Protein AF-A0AAN5AK97-F1 (afdb_monomer_lite)

Organism: NCBI:txid981

pLDDT: mean 86.02, std 13.03, range [33.41, 97.44]

InterPro domains:
  IPR009057 Homedomain-like superfamily [SSF46689] (66-114)
  IPR018060 AraC-like, DNA binding HTH domain [PS01124] (68-132)

Sequence (132 aa):
MPGDIIPTVWEREFIIQNIKSIYQEANENDGFSDAIISGALASVLNVMARSIEKKYVDSANDREEKFWEILRYINGHLHDNDQLKLTLIADLFGISKTYFSEYFKKHTGLTLAENTMRAKLRIVQMNAIHTD

Secondary structure (DSSP, 8-state):
-TT-----HHHHHHHHHHHHHHHHHHHH--TTHHHHHHHHHHHHHHHHHHHHHHHHHHT-SHHHHHHHHHHHHHHHTTT-TTTT-HHHHHHHTT--HHHHHHHHHHHHSS-HHHHHHHHHHHHHHHHHHT--

Foldseek 3Di:
DVVDLQPDPVLVVLLVVLVVLLVVLVVVVDPCSVVSNVVSVVVNVVSSVVSNVVVVVVVVVVLVVLLVVLVVQLLVCLPPVVSLDLVNSCVVSVHDSVCCQVSVCVVPVDGSVVVSVVSVVVVVVVVVVVPD

Radius of gyration: 19.75 Å; chains: 1; bounding box: 49×24×42 Å

Structure (mmCIF, N/CA/C/O backbone):
data_AF-A0AAN5AK97-F1
#
_entry.id   AF-A0AAN5AK97-F1
#
loop_
_atom_site.group_PDB
_atom_site.id
_atom_site.type_symbol
_atom_site.label_atom_id
_atom_site.label_alt_id
_atom_site.label_comp_id
_atom_site.label_asym_id
_atom_site.label_entity_id
_atom_site.label_seq_id
_atom_site.pdbx_PDB_ins_code
_atom_site.Cartn_x
_atom_site.Cartn_y
_atom_site.Cartn_z
_atom_site.occupancy
_atom_site.B_iso_or_equiv
_atom_site.auth_seq_id
_atom_site.auth_comp_id
_atom_site.auth_asym_id
_atom_site.auth_atom_id
_atom_site.pdbx_PDB_model_num
ATOM 1 N N . MET A 1 1 ? 4.849 5.966 6.880 1.00 33.41 1 MET A N 1
ATOM 2 C CA . MET A 1 1 ? 3.414 6.286 6.641 1.00 33.41 1 MET A CA 1
ATOM 3 C C . MET A 1 1 ? 2.569 5.026 6.832 1.00 33.41 1 MET A C 1
ATOM 5 O O . MET A 1 1 ? 3.142 3.945 6.753 1.00 33.41 1 MET A O 1
ATOM 9 N N . PRO A 1 2 ? 1.248 5.106 7.078 1.00 37.44 2 PRO A N 1
ATOM 10 C CA . PRO A 1 2 ? 0.387 3.921 7.048 1.00 37.44 2 PRO A CA 1
ATOM 11 C C . PRO A 1 2 ? 0.537 3.212 5.691 1.00 37.44 2 PRO A C 1
ATOM 13 O O . PRO A 1 2 ? 0.308 3.832 4.657 1.00 37.44 2 PRO A O 1
ATOM 16 N N . GLY A 1 3 ? 0.987 1.953 5.691 1.00 53.03 3 GLY A N 1
ATOM 17 C CA . GLY A 1 3 ? 1.240 1.164 4.473 1.00 53.03 3 GLY A CA 1
ATOM 18 C C . GLY A 1 3 ? 2.697 1.135 3.995 1.00 53.03 3 GLY A C 1
ATOM 19 O O . GLY A 1 3 ? 2.991 0.461 3.018 1.00 53.03 3 GLY A O 1
ATOM 20 N N . ASP A 1 4 ? 3.616 1.811 4.686 1.00 67.38 4 ASP A N 1
ATOM 21 C CA . ASP A 1 4 ? 5.051 1.730 4.393 1.00 67.38 4 ASP A CA 1
ATOM 22 C C . ASP A 1 4 ? 5.577 0.338 4.773 1.00 67.38 4 ASP A C 1
ATOM 24 O O . ASP A 1 4 ? 5.453 -0.09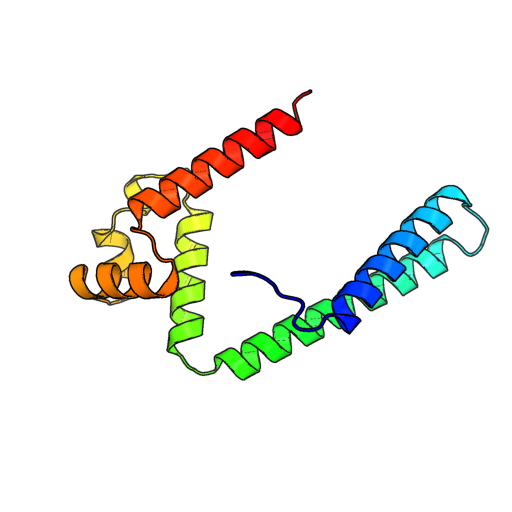0 5.924 1.00 67.38 4 ASP A O 1
ATOM 28 N N . ILE A 1 5 ? 6.076 -0.399 3.781 1.00 68.88 5 ILE A N 1
ATOM 29 C CA . ILE A 1 5 ? 6.598 -1.763 3.943 1.00 68.88 5 ILE A CA 1
ATOM 30 C C . ILE A 1 5 ? 8.105 -1.730 4.208 1.00 68.88 5 ILE A C 1
ATOM 32 O O . ILE A 1 5 ? 8.644 -2.715 4.682 1.00 68.88 5 ILE A O 1
ATOM 36 N N . ILE A 1 6 ? 8.780 -0.603 3.954 1.00 79.06 6 ILE A N 1
ATOM 37 C CA . ILE A 1 6 ? 10.236 -0.474 4.051 1.00 79.06 6 ILE A CA 1
ATOM 38 C C . ILE A 1 6 ? 10.577 0.241 5.371 1.00 79.06 6 ILE A C 1
ATOM 40 O O . ILE A 1 6 ? 10.438 1.466 5.455 1.00 79.06 6 ILE A O 1
ATOM 44 N N . PRO A 1 7 ? 10.996 -0.487 6.422 1.00 71.94 7 PRO A N 1
ATOM 45 C CA . PRO A 1 7 ? 11.065 0.061 7.773 1.00 71.94 7 PRO A CA 1
ATOM 46 C C . PRO A 1 7 ? 12.271 0.976 8.003 1.00 71.94 7 PRO A C 1
ATOM 48 O O . PRO A 1 7 ? 12.247 1.778 8.935 1.00 71.94 7 PRO A O 1
ATOM 51 N N . THR A 1 8 ? 13.329 0.874 7.191 1.00 83.62 8 THR A N 1
ATOM 52 C CA . THR A 1 8 ? 14.577 1.613 7.427 1.00 83.62 8 THR A CA 1
ATOM 53 C C . THR A 1 8 ? 14.955 2.554 6.284 1.00 83.62 8 THR A C 1
ATOM 55 O O . THR A 1 8 ? 14.702 2.293 5.108 1.00 83.62 8 THR A O 1
ATOM 58 N N . VAL A 1 9 ? 15.621 3.661 6.640 1.00 85.62 9 VAL A N 1
ATOM 59 C CA . VAL A 1 9 ? 16.195 4.615 5.672 1.00 85.62 9 VAL A CA 1
ATOM 60 C C . VAL A 1 9 ? 17.222 3.921 4.775 1.00 85.62 9 VAL A C 1
ATOM 62 O O . VAL A 1 9 ? 17.268 4.187 3.580 1.00 85.62 9 VAL A O 1
ATOM 65 N N . TRP A 1 10 ? 17.996 2.989 5.337 1.00 87.69 10 TRP A N 1
ATOM 66 C CA . TRP A 1 10 ? 18.988 2.224 4.588 1.00 87.69 10 TRP A CA 1
ATOM 67 C C . TRP A 1 10 ? 18.351 1.309 3.533 1.00 87.69 10 TRP A C 1
ATOM 69 O O . TRP A 1 10 ? 18.780 1.333 2.385 1.00 87.69 10 TRP A O 1
ATOM 79 N N . GLU A 1 11 ? 17.295 0.558 3.870 1.00 88.75 11 GLU A N 1
ATOM 80 C CA . GLU A 1 11 ? 16.594 -0.287 2.886 1.00 88.75 11 GLU A CA 1
ATOM 81 C C . GLU A 1 11 ? 15.937 0.551 1.786 1.00 88.75 11 GLU A C 1
ATOM 83 O O . GLU A 1 11 ? 15.938 0.158 0.621 1.00 88.75 11 GLU A O 1
ATOM 88 N N . ARG A 1 12 ? 15.418 1.733 2.136 1.00 90.88 12 ARG A N 1
ATOM 89 C CA . ARG A 1 12 ? 14.854 2.668 1.158 1.00 90.88 12 ARG A CA 1
ATOM 90 C C . ARG A 1 12 ? 15.916 3.166 0.187 1.00 90.88 12 ARG A C 1
ATOM 92 O O . ARG A 1 12 ? 15.687 3.133 -1.019 1.00 90.88 12 ARG A O 1
ATOM 99 N N . GLU A 1 13 ? 17.061 3.600 0.704 1.00 93.25 13 GLU A N 1
ATOM 100 C CA . GLU A 1 13 ? 18.172 4.055 -0.130 1.00 93.25 13 GLU A CA 1
ATOM 101 C C . GLU A 1 13 ? 18.681 2.919 -1.021 1.00 93.25 13 GLU A C 1
ATOM 103 O O . GLU A 1 13 ? 18.857 3.108 -2.220 1.00 93.25 13 GLU A O 1
ATOM 108 N N . PHE A 1 14 ? 18.813 1.708 -0.475 1.00 93.81 14 PHE A N 1
ATOM 109 C CA . PHE A 1 14 ? 19.199 0.527 -1.240 1.00 93.81 14 PHE A CA 1
ATOM 110 C C . PHE A 1 14 ? 18.251 0.264 -2.419 1.00 93.81 14 PHE A C 1
ATOM 112 O O . PHE A 1 14 ? 18.709 0.076 -3.546 1.00 93.81 14 PHE A O 1
ATOM 119 N N . ILE A 1 15 ? 16.934 0.292 -2.189 1.00 95.06 15 ILE A N 1
ATOM 120 C CA . ILE A 1 15 ? 15.936 0.095 -3.250 1.00 95.06 15 ILE A CA 1
ATOM 121 C C . ILE A 1 15 ? 16.038 1.201 -4.306 1.00 95.06 15 ILE A C 1
ATOM 123 O O . ILE A 1 15 ? 16.049 0.902 -5.498 1.00 95.06 15 ILE A O 1
ATOM 127 N N . ILE A 1 16 ? 16.174 2.463 -3.889 1.00 95.12 16 ILE A N 1
ATOM 128 C CA . ILE A 1 16 ? 16.333 3.597 -4.811 1.00 95.12 16 ILE A CA 1
ATOM 129 C C . ILE A 1 16 ? 17.574 3.417 -5.692 1.00 95.12 16 ILE A C 1
ATOM 131 O O . ILE A 1 16 ? 17.496 3.631 -6.901 1.00 95.12 16 ILE A O 1
ATOM 135 N N . GLN A 1 17 ? 18.706 3.011 -5.117 1.00 96.00 17 GLN A N 1
ATOM 136 C CA . GLN A 1 17 ? 19.943 2.810 -5.874 1.00 96.00 17 GLN A CA 1
ATOM 137 C C . GLN A 1 17 ? 19.831 1.645 -6.865 1.00 96.00 17 GLN A C 1
ATOM 139 O O . GLN A 1 17 ? 20.263 1.776 -8.007 1.00 96.00 17 GLN A O 1
ATOM 144 N N . ASN A 1 18 ? 19.175 0.545 -6.484 1.00 97.44 18 ASN A N 1
ATOM 145 C CA . ASN A 1 18 ? 18.928 -0.570 -7.404 1.00 97.44 18 ASN A CA 1
ATOM 146 C C . ASN A 1 18 ? 17.991 -0.169 -8.552 1.00 97.44 18 ASN A C 1
ATOM 148 O O . ASN A 1 18 ? 18.254 -0.519 -9.696 1.00 97.44 18 ASN A O 1
ATOM 152 N N . ILE A 1 19 ? 16.940 0.614 -8.285 1.00 96.31 19 ILE A N 1
ATOM 153 C CA . ILE A 1 19 ? 16.050 1.131 -9.340 1.00 96.31 19 ILE A CA 1
ATOM 154 C C . ILE A 1 19 ? 16.815 2.051 -10.301 1.00 96.31 19 ILE A C 1
ATOM 156 O O . ILE A 1 19 ? 16.634 1.959 -11.514 1.00 96.31 19 ILE A O 1
ATOM 160 N N . LYS A 1 20 ? 17.696 2.917 -9.782 1.00 96.38 20 LYS A N 1
ATOM 161 C CA . LYS A 1 20 ? 18.562 3.764 -10.619 1.00 96.38 20 LYS A CA 1
ATOM 162 C C . LYS A 1 20 ? 19.498 2.931 -11.489 1.00 96.38 20 LYS A C 1
ATOM 164 O O . LYS A 1 20 ? 19.625 3.236 -12.669 1.00 96.38 20 LYS A O 1
ATOM 169 N N . SER A 1 21 ? 20.101 1.884 -10.929 1.00 95.56 21 SER A N 1
ATOM 170 C CA . SER A 1 21 ? 20.962 0.965 -11.678 1.00 95.56 21 SER A CA 1
ATOM 171 C C . SER A 1 21 ? 20.184 0.252 -12.786 1.00 95.56 21 SER A C 1
ATOM 173 O O . SER A 1 21 ? 20.622 0.284 -13.927 1.00 95.56 21 SER A O 1
ATOM 175 N N . ILE A 1 22 ? 18.979 -0.263 -12.506 1.00 97.25 22 ILE A N 1
ATOM 176 C CA . ILE A 1 22 ? 18.100 -0.859 -13.531 1.00 97.25 22 ILE A CA 1
ATOM 177 C C . ILE A 1 22 ? 17.823 0.132 -14.667 1.00 97.25 22 ILE A C 1
ATOM 179 O O . ILE A 1 22 ? 17.893 -0.229 -15.838 1.00 97.25 22 ILE A O 1
ATOM 183 N N . TYR A 1 23 ? 17.520 1.387 -14.331 1.00 96.25 23 TYR A N 1
ATOM 184 C CA . TYR A 1 23 ? 17.264 2.425 -15.328 1.00 96.25 23 TYR A CA 1
ATOM 185 C C . TYR A 1 23 ? 18.507 2.767 -16.164 1.00 96.25 23 TYR A C 1
ATOM 187 O O . TYR A 1 23 ? 18.388 3.016 -17.361 1.00 96.25 23 TYR A O 1
ATOM 195 N N . GLN A 1 24 ? 19.693 2.806 -15.556 1.00 95.62 24 GLN A N 1
ATOM 196 C CA . GLN A 1 24 ? 20.945 3.063 -16.273 1.00 95.62 24 GLN A CA 1
ATOM 197 C C . GLN A 1 24 ? 21.278 1.921 -17.236 1.00 95.62 24 GLN A C 1
ATOM 199 O O . GLN A 1 24 ? 21.496 2.178 -18.415 1.00 95.62 24 GLN A O 1
ATOM 204 N N . GLU A 1 25 ? 21.206 0.677 -16.770 1.00 95.62 25 GLU A N 1
ATOM 205 C CA . GLU A 1 25 ? 21.476 -0.513 -17.585 1.00 95.62 25 GLU A CA 1
ATOM 206 C C . GLU A 1 25 ? 20.500 -0.665 -18.749 1.00 95.62 25 GLU A C 1
ATOM 208 O O . GLU A 1 25 ? 20.899 -0.997 -19.861 1.00 95.62 25 GLU A O 1
ATOM 213 N N . ALA A 1 26 ? 19.222 -0.342 -18.534 1.00 92.44 26 ALA A N 1
ATOM 214 C CA . ALA A 1 26 ? 18.231 -0.338 -19.605 1.00 92.44 26 ALA A CA 1
ATOM 215 C C . ALA A 1 26 ? 18.551 0.683 -20.718 1.00 92.44 26 ALA A C 1
ATOM 217 O O . ALA A 1 26 ? 18.075 0.522 -21.840 1.00 92.44 26 ALA A O 1
ATOM 218 N N . ASN A 1 27 ? 19.334 1.728 -20.416 1.00 92.12 27 ASN A N 1
ATOM 219 C CA . ASN A 1 27 ? 19.779 2.722 -21.393 1.00 92.12 27 ASN A CA 1
ATOM 220 C C . ASN A 1 27 ? 21.140 2.384 -22.024 1.00 92.12 27 ASN A C 1
ATOM 222 O O . ASN A 1 27 ? 21.343 2.727 -23.188 1.00 92.12 27 ASN A O 1
ATOM 226 N N . GLU A 1 28 ? 22.067 1.755 -21.291 1.00 91.50 28 GLU A N 1
ATOM 227 C CA . GLU A 1 28 ? 23.355 1.311 -21.851 1.00 91.50 28 GLU A CA 1
ATOM 228 C C . GLU A 1 28 ? 23.181 0.114 -22.794 1.00 91.50 28 GLU A C 1
ATOM 230 O O . GLU A 1 28 ? 23.726 0.129 -23.900 1.00 91.50 28 GLU A O 1
ATOM 235 N N . ASN A 1 29 ? 22.354 -0.862 -22.397 1.00 84.38 29 ASN A N 1
ATOM 236 C CA . ASN A 1 29 ? 21.973 -2.035 -23.186 1.00 84.38 29 ASN A CA 1
ATOM 237 C C . ASN A 1 29 ? 23.182 -2.817 -23.738 1.00 84.38 29 ASN A C 1
ATOM 239 O O . ASN A 1 29 ? 23.256 -3.135 -24.932 1.00 84.38 29 ASN A O 1
ATOM 243 N N . ASP A 1 30 ? 24.150 -3.095 -22.865 1.00 91.81 30 ASP A N 1
ATOM 244 C CA . ASP A 1 30 ? 25.335 -3.879 -23.190 1.00 91.81 30 ASP A CA 1
ATOM 245 C C . ASP A 1 30 ? 25.108 -5.392 -22.977 1.00 91.81 30 ASP A C 1
ATOM 247 O O . ASP A 1 30 ? 24.017 -5.852 -22.636 1.00 91.81 30 ASP A O 1
ATOM 251 N N . GLY A 1 31 ? 26.146 -6.205 -23.208 1.00 93.19 31 GLY A N 1
ATOM 252 C CA . GLY A 1 31 ? 26.048 -7.667 -23.091 1.00 93.19 31 GLY A CA 1
ATOM 253 C C . GLY A 1 31 ? 25.794 -8.199 -21.671 1.00 93.19 31 GLY A C 1
ATOM 254 O O . GLY A 1 31 ? 25.521 -9.390 -21.517 1.00 93.19 31 GLY A O 1
ATOM 255 N N . PHE A 1 32 ? 25.895 -7.356 -20.644 1.00 95.31 32 PHE A N 1
ATOM 256 C CA . PHE A 1 32 ? 25.689 -7.696 -19.238 1.00 95.31 32 PHE A CA 1
ATOM 257 C C . PHE A 1 32 ? 24.459 -7.019 -18.626 1.00 95.31 32 PHE A C 1
ATOM 259 O O . PHE A 1 32 ? 24.011 -7.474 -17.569 1.00 95.31 32 PHE A O 1
ATOM 266 N N . SER A 1 33 ? 23.880 -6.005 -19.276 1.00 94.81 33 SER A N 1
ATOM 267 C CA . SER A 1 33 ? 22.742 -5.240 -18.755 1.00 94.81 33 SER A CA 1
ATOM 268 C C . SER A 1 33 ? 21.582 -6.122 -18.278 1.00 94.81 33 SER A C 1
ATOM 270 O O . SER A 1 33 ? 21.091 -5.930 -17.167 1.00 94.81 33 SER A O 1
ATOM 272 N N . ASP A 1 34 ? 21.204 -7.170 -19.018 1.00 95.06 34 ASP A N 1
ATOM 273 C CA . ASP A 1 34 ? 20.141 -8.102 -18.598 1.00 95.06 34 ASP A CA 1
ATOM 274 C C . ASP A 1 34 ? 20.453 -8.818 -17.272 1.00 95.06 34 ASP A C 1
ATOM 276 O O . ASP A 1 34 ? 19.577 -8.996 -16.413 1.00 95.06 34 ASP A O 1
ATOM 280 N N . ALA A 1 35 ? 21.709 -9.225 -17.076 1.00 96.62 35 ALA A N 1
ATOM 281 C CA . ALA A 1 35 ? 22.149 -9.890 -15.854 1.00 96.62 35 ALA A CA 1
ATOM 282 C C . ALA A 1 35 ? 22.169 -8.915 -14.667 1.00 96.62 35 ALA A C 1
ATOM 284 O O . ALA A 1 35 ? 21.762 -9.281 -13.560 1.00 96.62 35 ALA A O 1
ATOM 285 N N . ILE A 1 36 ? 22.591 -7.669 -14.900 1.00 96.75 36 ILE A N 1
ATOM 286 C CA . ILE A 1 36 ? 22.635 -6.620 -13.876 1.00 96.75 36 ILE A CA 1
ATOM 287 C C . ILE A 1 36 ? 21.213 -6.220 -13.467 1.00 96.75 36 ILE A C 1
ATOM 289 O O . ILE A 1 36 ? 20.905 -6.207 -12.273 1.00 96.75 36 ILE A O 1
ATOM 293 N N . ILE A 1 37 ? 20.316 -6.001 -14.435 1.00 97.31 37 ILE A N 1
ATOM 294 C CA . ILE A 1 37 ? 18.893 -5.719 -14.193 1.00 97.31 37 ILE A CA 1
ATOM 295 C C . ILE A 1 37 ? 18.261 -6.846 -13.374 1.00 97.31 37 ILE A C 1
ATOM 297 O O . ILE A 1 37 ? 17.601 -6.587 -12.365 1.00 97.31 37 ILE A O 1
ATOM 301 N N . SER A 1 38 ? 18.498 -8.100 -13.764 1.00 95.81 38 SER A N 1
ATOM 302 C CA . SER A 1 38 ? 17.959 -9.267 -13.060 1.00 95.81 38 SER A CA 1
ATOM 303 C C . SER A 1 38 ? 18.464 -9.354 -11.615 1.00 95.81 38 SER A C 1
ATOM 305 O O . SER A 1 38 ? 17.680 -9.603 -10.697 1.00 95.81 38 SER A O 1
ATOM 307 N N . GLY A 1 39 ? 19.758 -9.108 -11.386 1.00 97.00 39 GLY A N 1
ATOM 308 C CA . GLY A 1 39 ? 20.357 -9.107 -10.049 1.00 97.00 39 GLY A CA 1
ATOM 309 C C . GLY A 1 39 ? 19.849 -7.971 -9.156 1.00 97.00 39 GLY A C 1
ATOM 310 O O . GLY A 1 39 ? 19.529 -8.194 -7.982 1.00 97.00 39 GLY A O 1
ATOM 311 N N . ALA A 1 40 ? 19.713 -6.767 -9.713 1.00 97.00 40 ALA A N 1
ATOM 312 C CA . ALA A 1 40 ? 19.155 -5.614 -9.013 1.00 97.00 40 ALA A CA 1
ATOM 313 C C . ALA A 1 40 ? 17.677 -5.841 -8.650 1.00 97.00 40 ALA A C 1
ATOM 315 O O . ALA A 1 40 ? 17.267 -5.604 -7.510 1.00 97.00 40 ALA A O 1
ATOM 316 N N . LEU A 1 41 ? 16.884 -6.392 -9.575 1.00 96.75 41 LEU A N 1
ATOM 317 C CA . LEU A 1 41 ? 15.483 -6.737 -9.334 1.00 96.75 41 LEU A CA 1
ATOM 318 C C . LEU A 1 41 ? 15.341 -7.802 -8.239 1.00 96.75 41 LEU A C 1
ATOM 320 O O . LEU A 1 41 ? 14.557 -7.624 -7.306 1.00 96.75 41 LEU A O 1
ATOM 324 N N . ALA A 1 42 ? 16.127 -8.879 -8.310 1.00 97.00 42 ALA A N 1
ATOM 325 C CA . ALA A 1 42 ? 16.133 -9.921 -7.286 1.00 97.00 42 ALA A CA 1
ATOM 326 C C . ALA A 1 42 ? 16.496 -9.353 -5.904 1.00 97.00 42 ALA A C 1
ATOM 328 O O . ALA A 1 42 ? 15.877 -9.701 -4.898 1.00 97.00 42 ALA A O 1
ATOM 329 N N . SER A 1 43 ? 17.457 -8.429 -5.850 1.00 96.50 43 SER A N 1
ATOM 330 C CA . SER A 1 43 ? 17.862 -7.763 -4.611 1.00 96.50 43 SER A CA 1
ATOM 331 C C . SER A 1 43 ? 16.731 -6.923 -4.010 1.00 96.50 43 SER A C 1
ATOM 333 O O . SER A 1 43 ? 16.469 -7.017 -2.809 1.00 96.50 43 SER A O 1
ATOM 335 N N . VAL A 1 44 ? 16.012 -6.152 -4.834 1.00 95.25 44 VAL A N 1
ATOM 336 C CA . VAL A 1 44 ? 14.836 -5.378 -4.402 1.00 95.25 44 VAL A CA 1
ATOM 337 C C . VAL A 1 44 ? 13.733 -6.301 -3.881 1.00 95.25 44 VAL A C 1
ATOM 339 O O . VAL A 1 44 ? 13.202 -6.062 -2.795 1.00 95.25 44 VAL A O 1
ATOM 342 N N . LEU A 1 45 ? 13.424 -7.382 -4.603 1.00 93.75 45 LEU A N 1
ATOM 343 C CA . LEU A 1 45 ? 12.415 -8.364 -4.194 1.00 93.75 45 LEU A CA 1
ATOM 344 C C . LEU A 1 45 ? 12.759 -9.016 -2.848 1.00 93.75 45 LEU A C 1
ATOM 346 O O . LEU A 1 45 ? 11.896 -9.091 -1.976 1.00 93.75 45 LEU A O 1
ATOM 350 N N . ASN A 1 46 ? 14.015 -9.415 -2.643 1.00 94.19 46 ASN A N 1
ATOM 351 C CA . ASN A 1 46 ? 14.467 -10.028 -1.392 1.00 94.19 46 ASN A CA 1
ATOM 352 C C . ASN A 1 46 ? 14.382 -9.066 -0.200 1.00 94.19 46 ASN A C 1
ATOM 354 O O . ASN A 1 46 ? 13.957 -9.465 0.886 1.00 94.19 46 ASN A O 1
ATOM 358 N N . VAL A 1 47 ? 14.753 -7.793 -0.386 1.00 92.44 47 VAL A N 1
ATOM 359 C CA . VAL A 1 47 ? 14.610 -6.780 0.671 1.00 92.44 47 VAL A CA 1
ATOM 360 C C . VAL A 1 47 ? 13.139 -6.577 1.014 1.00 92.44 47 VAL A C 1
ATOM 362 O O . VAL A 1 47 ? 12.791 -6.611 2.191 1.00 92.44 47 VAL A O 1
ATOM 365 N N . MET A 1 48 ? 12.266 -6.444 0.011 1.00 88.75 48 MET A N 1
ATOM 366 C CA . MET A 1 48 ? 10.828 -6.307 0.250 1.00 88.75 48 MET A CA 1
ATOM 367 C C . MET A 1 48 ? 10.247 -7.527 0.968 1.00 88.75 48 MET A C 1
ATOM 369 O O . MET A 1 48 ? 9.527 -7.349 1.946 1.00 88.75 48 MET A O 1
ATOM 373 N N . ALA A 1 49 ? 10.585 -8.746 0.540 1.00 87.44 49 ALA A N 1
ATOM 374 C CA . ALA A 1 49 ? 10.136 -9.976 1.190 1.00 87.44 49 ALA A CA 1
ATOM 375 C C . ALA A 1 49 ? 10.531 -10.001 2.675 1.00 87.44 49 ALA A C 1
ATOM 377 O O . ALA A 1 49 ? 9.672 -10.176 3.537 1.00 87.44 49 ALA A O 1
ATOM 378 N N . ARG A 1 50 ? 11.797 -9.697 2.989 1.00 87.62 50 ARG A N 1
ATOM 379 C CA . ARG A 1 50 ? 12.286 -9.607 4.372 1.00 87.62 50 ARG A CA 1
ATOM 380 C C . ARG A 1 50 ? 11.548 -8.544 5.183 1.00 87.62 50 ARG A C 1
ATOM 382 O O . ARG A 1 50 ? 11.218 -8.771 6.346 1.00 87.62 50 ARG A O 1
ATOM 389 N N . SER A 1 51 ? 11.312 -7.367 4.605 1.00 84.38 51 SER A N 1
ATOM 390 C CA . SER A 1 51 ? 10.610 -6.293 5.307 1.00 84.38 51 SER A CA 1
ATOM 391 C C . SER A 1 51 ? 9.140 -6.643 5.569 1.00 84.38 51 SER A C 1
ATOM 393 O O . SER A 1 51 ? 8.612 -6.315 6.632 1.00 84.38 51 SER A O 1
ATOM 395 N N . ILE A 1 52 ? 8.499 -7.359 4.639 1.00 79.81 52 ILE A N 1
ATOM 396 C CA . ILE A 1 52 ? 7.146 -7.897 4.798 1.00 79.81 52 ILE A CA 1
ATOM 397 C C . ILE A 1 52 ? 7.117 -8.941 5.917 1.00 79.81 52 ILE A C 1
ATOM 399 O O . ILE A 1 52 ? 6.321 -8.801 6.841 1.00 79.81 52 ILE A O 1
ATOM 403 N N . GLU A 1 53 ? 7.996 -9.944 5.879 1.00 80.06 53 GLU A N 1
ATOM 404 C CA . GLU A 1 53 ? 8.086 -10.986 6.911 1.00 80.06 53 GLU A CA 1
ATOM 405 C C . GLU A 1 53 ? 8.311 -10.393 8.300 1.00 80.06 53 GLU A C 1
ATOM 407 O O . GLU A 1 53 ? 7.598 -10.735 9.239 1.00 80.06 53 GLU A O 1
ATOM 412 N N . LYS A 1 54 ? 9.247 -9.446 8.428 1.00 74.56 54 LYS A N 1
ATOM 413 C CA . LYS A 1 54 ? 9.504 -8.760 9.697 1.00 74.56 54 LYS A CA 1
ATOM 414 C C . LYS A 1 54 ? 8.259 -8.042 10.207 1.00 74.56 54 LYS A C 1
ATOM 416 O O . LYS A 1 54 ? 7.938 -8.144 11.385 1.00 74.56 54 LYS A O 1
ATOM 421 N N . LYS A 1 55 ? 7.527 -7.369 9.316 1.00 68.38 55 LYS A N 1
ATOM 422 C CA . LYS A 1 55 ? 6.262 -6.734 9.674 1.00 68.38 55 LYS A CA 1
ATOM 423 C C . LYS A 1 55 ? 5.238 -7.767 10.137 1.00 68.38 55 LYS A C 1
ATOM 425 O O . LYS A 1 55 ? 4.610 -7.517 11.152 1.00 68.38 55 LYS A O 1
ATOM 430 N N . TYR A 1 56 ? 5.088 -8.914 9.474 1.00 65.00 56 TYR A N 1
ATOM 431 C CA . TYR A 1 56 ? 4.171 -9.977 9.917 1.00 65.00 56 TYR A CA 1
ATOM 432 C C . TYR A 1 56 ? 4.566 -10.578 11.274 1.00 65.00 56 TYR A C 1
ATOM 434 O O . TYR A 1 56 ? 3.698 -10.782 12.116 1.00 65.00 56 TYR A O 1
ATOM 442 N N . VAL A 1 57 ? 5.861 -10.797 11.524 1.00 63.25 57 VAL A N 1
ATOM 443 C CA . VAL A 1 57 ? 6.362 -11.286 12.821 1.00 63.25 57 VAL A CA 1
ATOM 444 C C . VAL A 1 57 ? 6.115 -10.259 13.935 1.00 63.25 57 VAL A C 1
ATOM 446 O O . VAL A 1 57 ? 5.660 -10.633 15.014 1.00 63.25 57 VAL A O 1
ATOM 449 N N . ASP A 1 58 ? 6.328 -8.967 13.668 1.00 57.56 58 ASP A N 1
ATOM 450 C CA . ASP A 1 58 ? 6.029 -7.882 14.615 1.00 57.56 58 ASP A CA 1
ATOM 451 C C . ASP A 1 58 ? 4.504 -7.653 14.783 1.00 57.56 58 ASP A C 1
ATOM 453 O O . ASP A 1 58 ? 4.050 -7.223 15.846 1.00 57.56 58 ASP A O 1
ATOM 457 N N . SER A 1 59 ? 3.697 -7.997 13.767 1.00 53.25 59 SER A N 1
ATOM 458 C CA . SER A 1 59 ? 2.223 -7.898 13.750 1.00 53.25 59 SER A CA 1
ATOM 459 C C . SER A 1 59 ? 1.512 -9.045 14.474 1.00 53.25 59 SER A C 1
ATOM 461 O O . SER A 1 59 ? 0.287 -9.016 14.556 1.00 53.25 59 SER A O 1
ATOM 463 N N . ALA A 1 60 ? 2.235 -10.003 15.072 1.00 51.47 60 ALA A N 1
ATOM 464 C CA . ALA A 1 60 ? 1.669 -11.063 15.923 1.00 51.47 60 ALA A CA 1
ATOM 465 C C . ALA A 1 60 ? 0.908 -10.535 17.167 1.00 51.47 60 ALA A C 1
ATOM 467 O O . ALA A 1 60 ? 0.433 -11.292 18.013 1.00 51.47 60 ALA A O 1
ATOM 468 N N . ASN A 1 61 ? 0.765 -9.216 17.291 1.00 55.38 61 ASN A N 1
ATOM 469 C CA . ASN A 1 61 ? -0.269 -8.563 18.070 1.00 55.38 61 ASN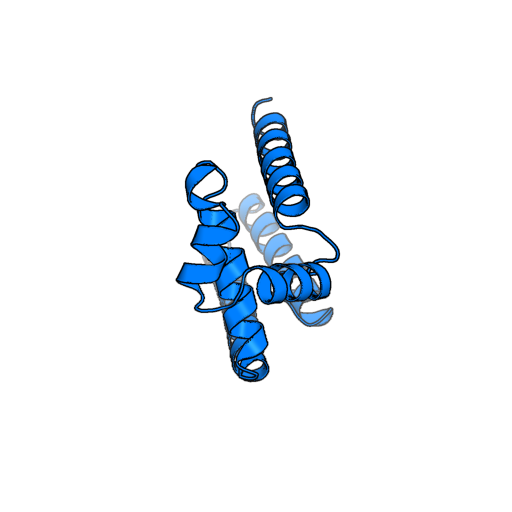 A CA 1
ATOM 470 C C . ASN A 1 61 ? -1.573 -8.559 17.240 1.00 55.38 61 ASN A C 1
ATOM 472 O O . ASN A 1 61 ? -1.874 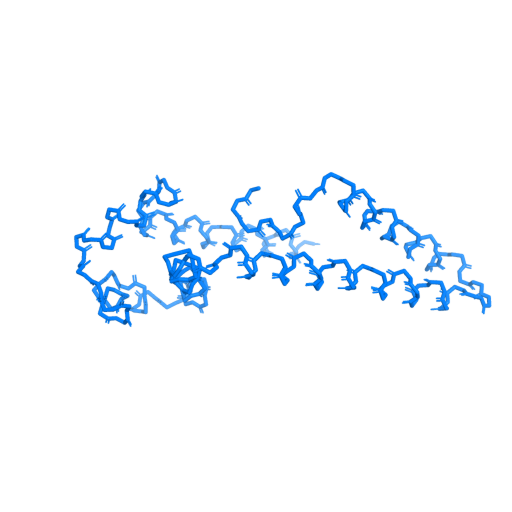-7.571 16.578 1.00 55.38 61 ASN A O 1
ATOM 476 N N . ASP A 1 62 ? -2.336 -9.655 17.312 1.00 62.25 62 ASP A N 1
ATOM 477 C CA . ASP A 1 62 ? -3.634 -10.014 16.674 1.00 62.25 62 ASP A CA 1
ATOM 478 C C . ASP A 1 62 ? -4.577 -8.845 16.261 1.00 62.25 62 ASP A C 1
ATOM 480 O O . ASP A 1 62 ? -5.338 -8.900 15.295 1.00 62.25 62 ASP A O 1
ATOM 484 N N . ARG A 1 63 ? -4.511 -7.714 16.973 1.00 64.94 63 ARG A N 1
ATOM 485 C CA . ARG A 1 63 ? -5.252 -6.484 16.658 1.00 64.94 63 ARG A CA 1
ATOM 486 C C . ARG A 1 63 ? -4.742 -5.731 15.428 1.00 64.94 63 ARG A C 1
ATOM 488 O O . ARG A 1 63 ? -5.562 -5.116 14.759 1.00 64.94 63 ARG A O 1
ATOM 495 N N . GLU A 1 64 ? -3.442 -5.698 15.144 1.00 69.94 64 GLU A N 1
ATOM 496 C CA . GLU A 1 64 ? -2.937 -5.007 13.946 1.00 69.94 64 GLU A CA 1
ATOM 497 C C . GLU A 1 64 ? -3.271 -5.788 12.679 1.00 69.94 64 GLU A C 1
ATOM 499 O O . GLU A 1 64 ? -3.735 -5.190 11.710 1.00 69.94 64 GLU A O 1
ATOM 504 N N . GLU A 1 65 ? -3.128 -7.114 12.704 1.00 73.06 65 GLU A N 1
ATOM 505 C CA . GLU A 1 65 ? -3.513 -7.993 11.597 1.00 73.06 65 GLU A CA 1
ATOM 506 C C . GLU A 1 65 ? -4.997 -7.828 11.245 1.00 73.06 65 GLU A C 1
ATOM 508 O O . GLU A 1 65 ? -5.332 -7.492 10.107 1.00 73.06 65 GLU A O 1
ATOM 513 N N . LYS A 1 66 ? -5.884 -7.891 12.247 1.00 78.69 66 LYS A N 1
ATOM 514 C CA . LYS A 1 66 ? -7.324 -7.668 12.050 1.00 78.69 66 LYS A CA 1
ATOM 515 C C . LYS A 1 66 ? -7.643 -6.286 11.467 1.00 78.69 66 LYS A C 1
ATOM 517 O O . LYS A 1 66 ? -8.555 -6.140 10.652 1.00 78.69 66 LYS A O 1
ATOM 522 N N . PHE A 1 67 ? -6.893 -5.251 11.849 1.00 85.12 67 PHE A N 1
ATOM 523 C CA . PHE A 1 67 ? -7.058 -3.920 11.263 1.00 85.12 67 PHE A CA 1
ATOM 524 C C . PHE A 1 67 ? -6.620 -3.868 9.792 1.00 85.12 67 PHE A C 1
ATOM 526 O O . PHE A 1 67 ? -7.286 -3.234 8.967 1.00 85.12 67 PHE A O 1
ATOM 533 N N . TRP A 1 68 ? -5.524 -4.547 9.445 1.00 84.00 68 TRP A N 1
ATOM 534 C CA . TRP A 1 68 ? -5.062 -4.659 8.063 1.00 84.00 68 TRP A CA 1
ATOM 535 C C . TRP A 1 68 ? -6.070 -5.386 7.177 1.00 84.00 68 TRP A C 1
ATOM 537 O O . TRP A 1 68 ? -6.314 -4.940 6.054 1.00 84.00 68 TRP A O 1
ATOM 547 N N . GLU A 1 69 ? -6.706 -6.442 7.679 1.00 86.19 69 GLU A N 1
ATOM 548 C CA . GLU A 1 69 ? -7.776 -7.137 6.962 1.00 86.19 69 GLU A CA 1
ATOM 549 C C . GLU A 1 69 ? -8.980 -6.225 6.698 1.00 86.19 69 GLU A C 1
ATOM 551 O O . GLU A 1 69 ? -9.480 -6.181 5.570 1.00 86.19 69 GLU A O 1
ATOM 556 N N . ILE A 1 70 ? -9.392 -5.427 7.692 1.00 90.94 70 ILE A N 1
ATOM 557 C CA . ILE A 1 70 ? -10.453 -4.418 7.536 1.00 90.94 70 ILE A CA 1
ATOM 558 C C . ILE A 1 70 ? -10.092 -3.423 6.425 1.00 90.94 70 ILE A C 1
ATOM 560 O O . ILE A 1 70 ? -10.903 -3.160 5.533 1.00 90.94 70 ILE A O 1
ATOM 564 N N . LEU A 1 71 ? -8.873 -2.875 6.442 1.00 90.19 71 LEU A N 1
ATOM 565 C CA . LEU A 1 71 ? -8.418 -1.937 5.411 1.00 90.19 71 LEU A CA 1
ATOM 566 C C . LEU A 1 71 ? -8.352 -2.583 4.024 1.00 90.19 71 LEU A C 1
ATOM 568 O O . LEU A 1 71 ? -8.739 -1.956 3.036 1.00 90.19 71 LEU A O 1
ATOM 572 N N . ARG A 1 72 ? -7.865 -3.824 3.935 1.00 88.81 72 ARG A N 1
ATOM 573 C CA . ARG A 1 72 ? -7.800 -4.578 2.679 1.00 88.81 72 ARG A CA 1
ATOM 574 C C . ARG A 1 72 ? -9.196 -4.793 2.104 1.00 88.81 72 ARG A C 1
ATOM 576 O O . ARG A 1 72 ? -9.394 -4.553 0.915 1.00 88.81 72 ARG A O 1
ATOM 583 N N . TYR A 1 73 ? -10.154 -5.180 2.943 1.00 93.25 73 TYR A N 1
ATOM 584 C CA . TYR A 1 73 ? -11.546 -5.348 2.543 1.00 93.25 73 TYR A CA 1
ATOM 585 C C . TYR A 1 73 ? -12.137 -4.042 1.997 1.00 93.25 73 TYR A C 1
ATOM 587 O O . TYR A 1 73 ? -12.669 -4.037 0.891 1.00 93.25 73 TYR A O 1
ATOM 595 N N . ILE A 1 74 ? -11.981 -2.922 2.712 1.00 92.75 74 ILE A N 1
ATOM 596 C CA . ILE A 1 74 ? -12.499 -1.613 2.274 1.00 92.75 74 ILE A CA 1
ATOM 597 C C . ILE A 1 74 ? -11.910 -1.214 0.916 1.00 92.75 74 ILE A C 1
ATOM 599 O O . ILE A 1 74 ? -12.653 -0.855 0.005 1.00 92.75 74 ILE A O 1
ATOM 603 N N . ASN A 1 75 ? -10.585 -1.308 0.762 1.00 89.00 75 ASN A N 1
ATOM 604 C CA . ASN A 1 75 ? -9.905 -0.932 -0.479 1.00 89.00 75 ASN A CA 1
ATOM 605 C C . ASN A 1 75 ? -10.314 -1.819 -1.667 1.00 89.00 75 ASN A C 1
ATOM 607 O O . ASN A 1 75 ? -10.441 -1.317 -2.781 1.00 89.00 75 ASN A O 1
ATOM 611 N N . GLY A 1 76 ? -10.560 -3.113 -1.433 1.00 90.94 76 GLY A N 1
ATOM 612 C CA . GLY A 1 76 ? -11.032 -4.045 -2.462 1.00 90.94 76 GLY A CA 1
ATOM 613 C C . GLY A 1 76 ? -12.471 -3.796 -2.927 1.00 90.94 76 GLY A C 1
ATOM 614 O O . GLY A 1 76 ? -12.833 -4.216 -4.021 1.00 90.94 76 GLY A O 1
ATOM 615 N N . HIS A 1 77 ? -13.273 -3.078 -2.137 1.00 94.00 77 HIS A N 1
ATOM 616 C CA . HIS A 1 77 ? -14.695 -2.846 -2.405 1.00 94.00 77 HIS A CA 1
ATOM 617 C C . HIS A 1 77 ? -15.036 -1.370 -2.643 1.00 94.00 77 HIS A C 1
ATOM 619 O O . HIS A 1 77 ? -16.202 -0.989 -2.588 1.00 94.00 77 HIS A O 1
ATOM 625 N N . LEU A 1 78 ? -14.051 -0.515 -2.955 1.00 92.12 78 LEU A N 1
ATOM 626 C CA . LEU A 1 78 ? -14.278 0.927 -3.140 1.00 92.12 78 LEU A CA 1
ATOM 627 C C . LEU A 1 78 ? -15.345 1.259 -4.196 1.00 92.12 78 LEU A C 1
ATOM 629 O O . LEU A 1 78 ? -15.968 2.310 -4.101 1.00 92.12 78 LEU A O 1
ATOM 633 N N . HIS A 1 79 ? -15.601 0.391 -5.173 1.00 89.62 79 HIS A N 1
ATOM 634 C CA . HIS A 1 79 ? -16.606 0.629 -6.215 1.00 89.62 79 HIS A CA 1
ATOM 635 C C . HIS A 1 79 ? -18.035 0.228 -5.821 1.00 89.62 79 HIS A C 1
ATOM 637 O O . HIS A 1 79 ? -18.978 0.661 -6.480 1.00 89.62 79 HIS A O 1
ATOM 643 N N . ASP A 1 80 ? -18.210 -0.528 -4.737 1.00 91.75 80 ASP A N 1
ATOM 644 C CA . ASP A 1 80 ? -19.504 -1.046 -4.298 1.00 91.75 80 ASP A CA 1
ATOM 645 C C . ASP A 1 80 ? -19.880 -0.457 -2.929 1.00 91.75 80 ASP A C 1
ATOM 647 O O . ASP A 1 80 ? -19.361 -0.842 -1.882 1.00 91.75 80 ASP A O 1
ATOM 651 N N . ASN A 1 81 ? -20.798 0.515 -2.925 1.00 88.12 81 ASN A N 1
ATOM 652 C CA . ASN A 1 81 ? -21.225 1.172 -1.686 1.00 88.12 81 ASN A CA 1
ATOM 653 C C . ASN A 1 81 ? -21.984 0.236 -0.737 1.00 88.12 81 ASN A C 1
ATOM 655 O O . ASN A 1 81 ? -21.968 0.475 0.472 1.00 88.12 81 ASN A O 1
ATOM 659 N N . ASP A 1 82 ? -22.646 -0.805 -1.248 1.00 92.31 82 ASP A N 1
ATOM 660 C CA . ASP A 1 82 ? -23.379 -1.744 -0.402 1.00 92.31 82 ASP A CA 1
ATOM 661 C C . ASP A 1 82 ? -22.414 -2.615 0.409 1.00 92.31 82 ASP A C 1
ATOM 663 O O . ASP A 1 82 ? -22.680 -2.893 1.582 1.00 92.31 82 ASP A O 1
ATOM 667 N N . GLN A 1 83 ? -21.247 -2.923 -0.164 1.00 93.44 83 GLN A N 1
ATOM 668 C CA . GLN A 1 83 ? -20.164 -3.657 0.499 1.00 93.44 83 GLN A CA 1
ATOM 669 C C . GLN A 1 83 ? -19.413 -2.822 1.545 1.00 93.44 83 GLN A C 1
ATOM 671 O O . GLN A 1 83 ? -18.705 -3.372 2.385 1.00 93.44 83 GLN A O 1
ATOM 676 N N . LEU A 1 84 ? -19.584 -1.496 1.538 1.00 93.12 84 LEU A N 1
ATOM 677 C CA . LEU A 1 84 ? -18.911 -0.570 2.457 1.00 93.12 84 LEU A CA 1
ATOM 678 C C . LEU A 1 84 ? -19.796 -0.101 3.614 1.00 93.12 84 LEU A C 1
ATOM 680 O O . LEU A 1 84 ? -19.409 0.781 4.387 1.00 93.12 84 LEU A O 1
ATOM 684 N N . LYS A 1 85 ? -20.996 -0.670 3.761 1.00 93.38 85 LYS A N 1
ATOM 685 C CA . LYS A 1 85 ? -21.873 -0.350 4.887 1.00 93.38 85 LYS A CA 1
ATOM 686 C C . LYS A 1 85 ? -21.194 -0.742 6.195 1.00 93.38 85 LYS A C 1
ATOM 688 O O . LYS A 1 85 ? -20.800 -1.890 6.384 1.00 93.38 85 LYS A O 1
ATOM 693 N N . LEU A 1 86 ? -21.156 0.201 7.140 1.00 92.19 86 LEU A N 1
ATOM 694 C CA . LEU A 1 86 ? -20.621 -0.019 8.489 1.00 92.19 86 LEU A CA 1
ATOM 695 C C . LEU A 1 86 ? -21.207 -1.277 9.137 1.00 92.19 86 LEU A C 1
ATOM 697 O O . LEU A 1 86 ? -20.496 -1.999 9.819 1.00 92.19 86 LEU A O 1
ATOM 701 N N . THR A 1 87 ? -22.500 -1.528 8.927 1.00 92.50 87 THR A N 1
ATOM 702 C CA . THR A 1 87 ? -23.189 -2.699 9.470 1.00 92.50 87 THR A CA 1
ATOM 703 C C . THR A 1 87 ? -22.602 -3.998 8.932 1.00 92.50 87 THR A C 1
ATOM 705 O O . THR A 1 87 ? -22.263 -4.865 9.720 1.00 92.50 87 THR A O 1
ATOM 708 N N . LEU A 1 88 ? -22.403 -4.083 7.615 1.00 94.44 88 LEU A N 1
ATOM 709 C CA . LEU A 1 88 ? -21.854 -5.261 6.956 1.00 94.44 88 LEU A CA 1
ATOM 710 C C . LEU A 1 88 ? -20.418 -5.531 7.410 1.00 94.44 88 LEU A C 1
ATOM 712 O O . LEU A 1 88 ? -20.082 -6.657 7.748 1.00 94.44 88 LEU A O 1
ATOM 71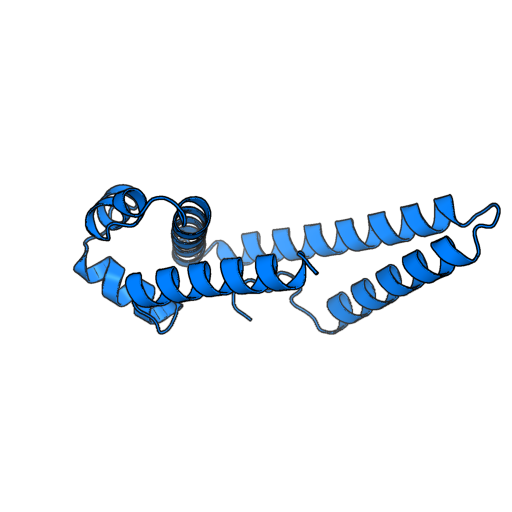6 N N . ILE A 1 89 ? -19.584 -4.490 7.452 1.00 93.00 89 ILE A N 1
ATOM 717 C CA . ILE A 1 89 ? -18.180 -4.623 7.858 1.00 93.00 89 ILE A CA 1
ATOM 718 C C . ILE A 1 89 ? -18.090 -5.013 9.340 1.00 93.00 89 ILE A C 1
ATOM 720 O O . ILE A 1 89 ? -17.323 -5.898 9.703 1.00 93.00 89 ILE A O 1
ATOM 724 N N . ALA A 1 90 ? -18.889 -4.385 10.204 1.00 92.00 90 ALA A N 1
ATOM 725 C CA . ALA A 1 90 ? -18.951 -4.736 11.620 1.00 92.00 90 ALA A CA 1
ATOM 726 C C . ALA A 1 90 ? -19.307 -6.224 11.813 1.00 92.00 90 ALA A C 1
ATOM 728 O O . ALA A 1 90 ? -18.605 -6.932 12.538 1.00 92.00 90 ALA A O 1
ATOM 729 N N . ASP A 1 91 ? -20.323 -6.706 11.092 1.00 92.38 91 ASP A N 1
ATOM 730 C CA . ASP A 1 91 ? -20.765 -8.101 11.142 1.00 92.38 91 ASP A CA 1
ATOM 731 C C . ASP A 1 91 ? -19.697 -9.061 10.581 1.00 92.38 91 ASP A C 1
ATOM 733 O O . ASP A 1 91 ? -19.382 -10.065 11.219 1.00 92.38 91 ASP A O 1
ATOM 737 N N . LEU A 1 92 ? -19.069 -8.725 9.446 1.00 91.12 92 LEU A N 1
ATOM 738 C CA . LEU A 1 92 ? -18.025 -9.533 8.798 1.00 91.12 92 LEU A CA 1
ATOM 739 C C . LEU A 1 92 ? -16.809 -9.765 9.706 1.00 91.12 92 LEU A C 1
ATOM 741 O O . LEU A 1 92 ? -16.253 -10.859 9.737 1.00 91.12 92 LEU A O 1
ATOM 745 N N . PHE A 1 93 ? -16.409 -8.740 10.461 1.00 87.94 93 PHE A N 1
ATOM 746 C CA . PHE A 1 93 ? -15.262 -8.805 11.371 1.00 87.94 93 PHE A CA 1
ATOM 747 C C . PHE A 1 93 ? -15.653 -9.156 12.817 1.00 87.94 93 PHE A C 1
ATOM 749 O O . PHE A 1 93 ? -14.797 -9.136 13.713 1.00 87.94 93 PHE A O 1
ATOM 756 N N . GLY A 1 94 ? -16.927 -9.486 13.061 1.00 88.12 94 GLY A N 1
ATOM 757 C CA . GLY A 1 94 ? -17.438 -9.926 14.359 1.00 88.12 94 GLY A CA 1
ATOM 758 C C . GLY A 1 94 ? -17.275 -8.884 15.468 1.00 88.12 94 GLY A C 1
ATOM 759 O O . GLY A 1 94 ? -16.937 -9.235 16.598 1.00 88.12 94 GLY A O 1
ATOM 760 N N . ILE A 1 95 ? -17.447 -7.598 15.152 1.00 88.25 95 ILE A N 1
ATOM 761 C CA . ILE A 1 95 ? -17.322 -6.491 16.109 1.00 88.25 95 ILE A CA 1
ATOM 762 C C . ILE A 1 95 ? -18.546 -5.585 16.067 1.00 88.25 95 ILE A C 1
ATOM 764 O O . ILE A 1 95 ? -19.182 -5.420 15.036 1.00 88.25 95 ILE A O 1
ATOM 768 N N . SER A 1 96 ? -18.901 -4.967 17.196 1.00 92.81 96 SER A N 1
ATOM 769 C CA . SER A 1 96 ? -20.059 -4.068 17.222 1.00 92.81 96 SER A CA 1
ATOM 770 C C . SER A 1 96 ? -19.802 -2.806 16.388 1.00 92.81 96 SER A C 1
ATOM 772 O O . SER A 1 96 ? -18.671 -2.336 16.278 1.00 92.81 96 SER A O 1
ATOM 774 N N . LYS A 1 97 ? -20.861 -2.202 15.837 1.00 93.06 97 LYS A N 1
ATOM 775 C CA . LYS A 1 97 ? -20.768 -0.966 15.028 1.00 93.06 97 LYS A CA 1
ATOM 776 C C . LYS A 1 97 ? -20.104 0.186 15.788 1.00 93.06 97 LYS A C 1
ATOM 778 O O . LYS A 1 97 ? -19.297 0.925 15.222 1.00 93.06 97 LYS A O 1
ATOM 783 N N . THR A 1 98 ? -20.448 0.334 17.068 1.00 92.56 98 THR A N 1
ATOM 784 C CA . THR A 1 98 ? -19.869 1.350 17.957 1.00 92.56 98 THR A CA 1
ATOM 785 C C . THR A 1 98 ? -18.382 1.096 18.155 1.00 92.56 98 THR A C 1
ATOM 787 O O . THR A 1 98 ? -17.578 1.993 17.916 1.00 92.56 98 THR A O 1
ATOM 790 N N . TYR A 1 99 ? -18.015 -0.149 18.481 1.00 91.31 99 TYR A N 1
ATOM 791 C CA . TYR A 1 99 ? -16.618 -0.535 18.640 1.00 91.31 99 TYR A CA 1
ATOM 792 C C . TYR A 1 99 ? -15.829 -0.319 17.348 1.00 91.31 99 TYR A C 1
ATOM 794 O O . TYR A 1 99 ? -14.773 0.300 17.387 1.00 91.31 99 TYR A O 1
ATOM 802 N N . PHE A 1 100 ? -16.359 -0.748 16.197 1.00 92.38 100 PHE A N 1
ATOM 803 C CA . PHE A 1 100 ? -15.732 -0.526 14.893 1.00 92.38 100 PHE A CA 1
ATOM 804 C C . PHE A 1 100 ? -15.469 0.958 14.650 1.00 92.38 100 PHE A C 1
ATOM 806 O O . PHE A 1 100 ? -14.372 1.327 14.250 1.00 92.38 100 PHE A O 1
ATOM 813 N N . SER A 1 101 ? -16.460 1.818 14.891 1.00 91.62 101 SER A N 1
ATOM 814 C CA . SER A 1 101 ? -16.347 3.252 14.606 1.00 91.62 101 SER A CA 1
ATOM 815 C C . SER A 1 101 ? -15.239 3.909 15.431 1.00 91.62 101 SER A C 1
ATOM 817 O O . SER A 1 101 ? -14.421 4.651 14.886 1.00 91.62 101 SER A O 1
ATOM 819 N N . GLU A 1 102 ? -15.179 3.607 16.730 1.00 90.12 102 GLU A N 1
ATOM 820 C CA . GLU A 1 102 ? -14.124 4.093 17.624 1.00 90.12 102 GLU A CA 1
ATOM 821 C C . GLU A 1 102 ? -12.759 3.520 17.249 1.00 90.12 102 GLU A C 1
ATOM 823 O O . GLU A 1 102 ? -11.778 4.254 17.128 1.00 90.12 102 GLU A O 1
ATOM 828 N N . TYR A 1 103 ? -12.703 2.212 17.020 1.00 88.12 103 TYR A N 1
ATOM 829 C CA . TYR A 1 103 ? -11.492 1.486 16.673 1.00 88.12 103 TYR A CA 1
ATOM 830 C C . TYR A 1 103 ? -10.891 1.972 15.349 1.00 88.12 103 TYR A C 1
ATOM 832 O O . TYR A 1 103 ? -9.701 2.285 15.285 1.00 88.12 103 TYR A O 1
ATOM 840 N N . PHE A 1 104 ? -11.712 2.116 14.310 1.00 91.44 104 PHE A N 1
ATOM 841 C CA . PHE A 1 104 ? -11.298 2.582 12.990 1.00 91.44 104 PHE A CA 1
ATOM 842 C C . PHE A 1 104 ? -10.843 4.042 13.028 1.00 91.44 104 PHE A C 1
ATOM 844 O O . PHE A 1 104 ? -9.805 4.386 12.455 1.00 91.44 104 PHE A O 1
ATOM 851 N N . LYS A 1 105 ? -11.565 4.900 13.759 1.00 91.50 105 LYS A N 1
ATOM 852 C CA . LYS A 1 105 ? -11.176 6.302 13.940 1.00 91.50 105 LYS A CA 1
ATOM 853 C C . LYS A 1 105 ? -9.889 6.435 14.748 1.00 91.50 105 LYS A C 1
ATOM 855 O O . LYS A 1 105 ? -9.058 7.270 14.411 1.00 91.50 105 LYS A O 1
ATOM 860 N N . LYS A 1 106 ? -9.676 5.589 15.758 1.00 87.75 106 LYS A N 1
ATOM 861 C CA . LYS A 1 106 ? -8.428 5.553 16.533 1.00 87.75 106 LYS A CA 1
ATOM 862 C C . LYS A 1 106 ? -7.219 5.194 15.665 1.00 87.75 106 LYS A C 1
ATOM 864 O O . LYS A 1 106 ? -6.162 5.785 15.853 1.00 87.75 106 LYS A O 1
ATOM 869 N N . HIS A 1 107 ? -7.371 4.265 14.720 1.00 85.56 107 HIS A N 1
ATOM 870 C CA . HIS A 1 107 ? -6.272 3.843 13.843 1.00 85.56 107 HIS A CA 1
ATOM 871 C C . HIS A 1 107 ? -6.043 4.780 12.649 1.00 85.56 107 HIS A C 1
ATOM 873 O O . HIS A 1 107 ? -4.902 4.992 12.250 1.00 85.56 107 HIS A O 1
ATOM 879 N N . THR A 1 108 ? -7.103 5.339 12.055 1.00 87.25 108 THR A N 1
ATOM 880 C CA . THR A 1 108 ? -6.996 6.148 10.822 1.00 87.25 108 THR A CA 1
ATOM 881 C C . THR A 1 108 ? -7.072 7.656 11.042 1.00 87.25 108 THR A C 1
ATOM 883 O O . THR A 1 108 ? -6.750 8.420 10.133 1.00 87.25 108 THR A O 1
ATOM 886 N N . GLY A 1 109 ? -7.558 8.100 12.202 1.00 90.56 109 GLY A N 1
ATOM 887 C CA . GLY A 1 109 ? -7.956 9.487 12.454 1.00 90.56 109 GLY A CA 1
ATOM 888 C C . GLY A 1 109 ? -9.247 9.914 11.742 1.00 90.56 109 GLY A C 1
ATOM 889 O O . GLY A 1 109 ? -9.654 11.065 11.879 1.00 90.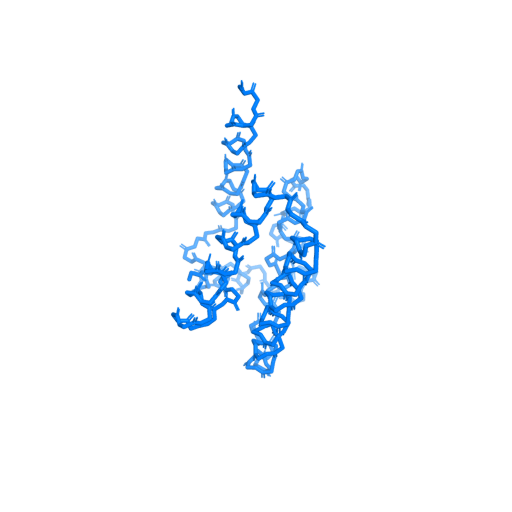56 109 GLY A O 1
ATOM 890 N N . LEU A 1 110 ? -9.898 9.020 10.989 1.00 92.38 110 LEU A N 1
ATOM 891 C CA . LEU A 1 110 ? -11.032 9.319 10.113 1.00 92.38 110 LEU A CA 1
ATOM 892 C C . LEU A 1 110 ? -12.205 8.371 10.373 1.00 92.38 110 LEU A C 1
ATOM 894 O O . LEU A 1 110 ? -12.047 7.253 10.857 1.00 92.38 110 LEU A O 1
ATOM 898 N N . THR A 1 111 ? -13.406 8.802 10.007 1.00 94.62 111 THR A N 1
ATOM 899 C CA . THR A 1 111 ? -14.557 7.902 9.888 1.00 94.62 111 THR A CA 1
ATOM 900 C C . THR A 1 111 ? -14.413 7.015 8.647 1.00 94.62 111 THR A C 1
ATOM 902 O O . THR A 1 111 ? -13.716 7.356 7.687 1.00 94.62 111 THR A O 1
ATOM 905 N N . LEU A 1 112 ? -15.120 5.882 8.632 1.00 93.38 112 LEU A N 1
ATOM 906 C CA . LEU A 1 112 ? -15.179 4.985 7.472 1.00 93.38 112 LEU A CA 1
ATOM 907 C C . LEU A 1 112 ? -15.622 5.715 6.190 1.00 93.38 112 LEU A C 1
ATOM 909 O O . LEU A 1 112 ? -15.039 5.508 5.125 1.00 93.38 112 LEU A O 1
ATOM 913 N N . ALA A 1 113 ? -16.622 6.594 6.299 1.00 91.94 113 ALA A N 1
ATOM 914 C CA . ALA A 1 113 ? -17.151 7.359 5.173 1.00 91.94 113 ALA A CA 1
ATOM 915 C C . ALA A 1 113 ? -16.118 8.355 4.622 1.00 91.94 113 ALA A C 1
ATOM 917 O O . ALA A 1 113 ? -15.878 8.387 3.416 1.00 91.94 113 ALA A O 1
ATOM 918 N N . GLU A 1 114 ? -15.455 9.119 5.498 1.00 94.06 114 GLU A N 1
ATOM 919 C CA . GLU A 1 114 ? -14.391 10.052 5.101 1.00 94.06 114 GLU A CA 1
ATOM 920 C C . GLU A 1 114 ? -13.217 9.320 4.449 1.00 94.06 114 GLU A C 1
ATOM 922 O O . GLU A 1 114 ? -12.688 9.772 3.432 1.00 94.06 114 GLU A O 1
ATOM 927 N N . ASN A 1 115 ? -12.811 8.180 5.014 1.00 93.31 115 ASN A N 1
ATOM 928 C CA . ASN A 1 115 ? -11.725 7.374 4.472 1.00 93.31 115 ASN A CA 1
ATOM 929 C C . ASN A 1 115 ? -12.072 6.837 3.074 1.00 93.31 115 ASN A C 1
ATOM 931 O O . ASN A 1 115 ? -11.303 7.035 2.133 1.00 93.31 115 ASN A O 1
ATOM 935 N N . THR A 1 116 ? -13.271 6.268 2.918 1.00 92.62 116 THR A N 1
ATOM 936 C CA . THR A 1 116 ? -13.793 5.771 1.635 1.00 92.62 116 THR A CA 1
ATOM 937 C C . THR A 1 116 ? -13.846 6.879 0.584 1.00 92.62 116 THR A C 1
ATOM 939 O O . THR A 1 116 ? -13.399 6.693 -0.548 1.00 92.62 116 THR A O 1
ATOM 942 N N . MET A 1 117 ? -14.361 8.056 0.949 1.00 93.00 117 MET A N 1
ATOM 943 C CA . MET A 1 117 ? -14.443 9.205 0.047 1.00 93.00 117 MET A CA 1
ATOM 944 C C . MET A 1 117 ? -13.054 9.654 -0.416 1.00 93.00 117 MET A C 1
ATOM 946 O O . MET A 1 117 ? -12.834 9.849 -1.611 1.00 93.00 117 MET A O 1
ATOM 950 N N . ARG A 1 118 ? -12.094 9.771 0.509 1.00 93.00 118 ARG A N 1
ATOM 951 C CA . ARG A 1 118 ? -10.709 10.138 0.178 1.00 93.00 118 ARG A CA 1
ATOM 952 C C . ARG A 1 118 ? -10.041 9.105 -0.726 1.00 93.00 118 ARG A C 1
ATOM 954 O O . ARG A 1 118 ? -9.330 9.490 -1.651 1.00 93.00 118 ARG A O 1
ATOM 961 N N . ALA A 1 119 ? -10.270 7.817 -0.481 1.00 90.19 119 ALA A N 1
ATOM 962 C CA . ALA A 1 119 ? -9.724 6.747 -1.308 1.00 90.19 119 ALA A CA 1
ATOM 963 C C . ALA A 1 119 ? -10.271 6.808 -2.745 1.00 90.19 119 ALA A C 1
ATOM 965 O O . ALA A 1 119 ? -9.493 6.780 -3.696 1.00 90.19 119 ALA A O 1
ATOM 966 N N . LYS A 1 120 ? -11.586 7.003 -2.908 1.00 90.69 120 LYS A N 1
ATOM 967 C CA . LYS A 1 120 ? -12.223 7.197 -4.222 1.00 90.69 120 LYS A CA 1
ATOM 968 C C . LYS A 1 120 ? -11.668 8.408 -4.969 1.00 90.69 120 LYS A C 1
ATOM 970 O O . LYS A 1 120 ? -11.326 8.294 -6.141 1.00 90.69 120 LYS A O 1
ATOM 975 N N . LEU A 1 121 ? -11.538 9.550 -4.290 1.00 91.31 121 LEU A N 1
ATOM 976 C CA . LEU A 1 121 ? -10.962 10.762 -4.883 1.00 91.31 121 LEU A CA 1
ATOM 977 C C . LEU A 1 121 ? -9.527 10.533 -5.361 1.00 91.31 121 LEU A C 1
ATOM 979 O O . LEU A 1 121 ? -9.181 10.955 -6.460 1.00 91.31 121 LEU A O 1
ATOM 983 N N . ARG A 1 122 ? -8.712 9.819 -4.575 1.00 89.12 122 ARG A N 1
ATOM 984 C CA . ARG A 1 122 ? -7.340 9.469 -4.960 1.00 89.12 122 ARG A CA 1
ATOM 985 C C . ARG A 1 122 ? -7.300 8.621 -6.234 1.00 89.12 122 ARG A C 1
ATOM 987 O O . ARG A 1 122 ? -6.457 8.874 -7.084 1.00 89.12 122 ARG A O 1
ATOM 994 N N . ILE A 1 123 ? -8.207 7.651 -6.384 1.00 87.75 123 ILE A N 1
ATOM 995 C CA . ILE A 1 123 ? -8.299 6.826 -7.602 1.00 87.75 123 ILE A CA 1
ATOM 996 C C . ILE A 1 123 ? -8.651 7.693 -8.814 1.00 87.75 123 ILE A C 1
ATOM 998 O O . ILE A 1 123 ? -8.000 7.584 -9.847 1.00 87.75 123 ILE A O 1
ATOM 1002 N N . VAL A 1 124 ? -9.635 8.588 -8.683 1.00 89.94 124 VAL A N 1
ATOM 1003 C CA . VAL A 1 124 ? -10.019 9.507 -9.769 1.00 89.94 124 VAL A CA 1
ATOM 1004 C C . VAL A 1 124 ? -8.849 10.406 -10.169 1.00 89.94 124 VAL A C 1
ATOM 1006 O O . VAL A 1 124 ? -8.563 10.535 -11.353 1.00 89.94 124 VAL A O 1
ATOM 1009 N N . GLN A 1 125 ? -8.146 10.986 -9.193 1.00 87.12 125 GLN A N 1
ATOM 1010 C CA . GLN A 1 125 ? -6.962 11.813 -9.442 1.00 87.12 125 GLN A CA 1
ATOM 1011 C C . GLN A 1 125 ? -5.855 11.029 -10.153 1.00 87.12 125 GLN A C 1
ATOM 1013 O O . GLN A 1 125 ? -5.273 11.531 -11.106 1.00 87.12 125 GLN A O 1
ATOM 1018 N N . MET A 1 126 ? -5.586 9.795 -9.720 1.00 83.12 126 MET A N 1
ATOM 1019 C CA . MET A 1 126 ? -4.565 8.945 -10.331 1.00 83.12 126 MET A CA 1
ATOM 1020 C C . MET A 1 126 ? -4.921 8.587 -11.776 1.00 83.12 126 MET A C 1
ATOM 1022 O O . MET A 1 126 ? -4.083 8.716 -12.660 1.00 83.12 126 MET A O 1
ATOM 1026 N N . ASN A 1 127 ? -6.179 8.227 -12.038 1.00 83.94 127 ASN A N 1
ATOM 1027 C CA . ASN A 1 127 ? -6.644 7.940 -13.394 1.00 83.94 127 ASN A CA 1
ATOM 1028 C C . ASN A 1 127 ? -6.584 9.181 -14.298 1.00 83.94 127 ASN A C 1
ATOM 1030 O O . ASN A 1 127 ? -6.237 9.058 -15.468 1.00 83.94 127 ASN A O 1
ATOM 1034 N N . ALA A 1 128 ? -6.877 10.370 -13.764 1.00 79.38 128 ALA A N 1
ATOM 1035 C CA . ALA A 1 128 ? -6.790 11.618 -14.518 1.00 79.38 128 ALA A CA 1
ATOM 1036 C C . ALA A 1 128 ? -5.347 11.951 -14.943 1.00 79.38 128 ALA A C 1
ATOM 1038 O O . ALA A 1 128 ? -5.146 12.418 -16.052 1.00 79.38 128 ALA A O 1
ATOM 1039 N N . ILE A 1 129 ? -4.346 11.656 -14.103 1.00 71.75 129 ILE A N 1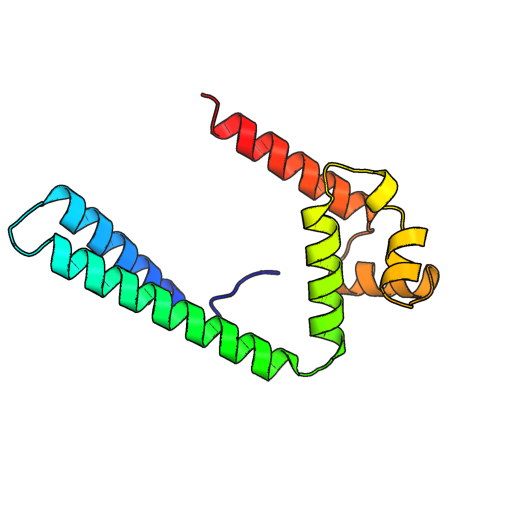
ATOM 1040 C CA . ILE A 1 129 ? -2.922 11.902 -14.410 1.00 71.75 129 ILE A CA 1
ATOM 1041 C C . ILE A 1 129 ? -2.383 10.948 -15.494 1.00 71.75 129 ILE A C 1
ATOM 1043 O O . ILE A 1 129 ? -1.417 11.278 -16.171 1.00 71.75 129 ILE A O 1
ATOM 1047 N N . HIS A 1 130 ? -2.983 9.766 -15.658 1.00 60.28 130 HIS A N 1
ATOM 1048 C CA . HIS A 1 130 ? -2.556 8.758 -16.639 1.00 60.28 130 HIS A CA 1
ATOM 1049 C C . HIS A 1 130 ? -3.375 8.761 -17.943 1.00 60.28 130 HIS A C 1
ATOM 1051 O O . HIS A 1 130 ? -3.160 7.888 -18.782 1.00 60.28 130 HIS A O 1
ATOM 1057 N N . THR A 1 131 ? -4.330 9.687 -18.099 1.00 54.78 131 THR A N 1
ATOM 1058 C CA . THR A 1 131 ? -5.192 9.800 -19.297 1.00 54.78 131 THR A CA 1
ATOM 1059 C C . THR A 1 131 ? -4.857 11.034 -20.163 1.00 54.78 131 THR A C 1
ATOM 1061 O O . THR A 1 131 ? -5.580 11.308 -21.116 1.00 54.78 131 THR A O 1
ATOM 1064 N N . ASP A 1 132 ? -3.750 11.731 -19.881 1.00 45.22 132 ASP A N 1
ATOM 1065 C CA . ASP A 1 132 ? -3.097 12.713 -20.774 1.00 45.22 132 ASP A CA 1
ATOM 1066 C C . ASP A 1 132 ? -1.792 12.127 -21.346 1.00 45.22 132 ASP A C 1
ATOM 1068 O O . ASP A 1 132 ? -1.415 12.502 -22.481 1.00 45.22 132 ASP A O 1
#